Protein AF-A0A1Y3TB24-F1 (afdb_monomer)

Mean predicted aligned error: 7.15 Å

Secondary structure (DSSP, 8-state):
--SPPGGG-SHHHHHHHHHH----SS-TTPPPHHHHHHHHHHHH-TT-HHHHHHHHHHHHTT-S-S-------

Sequence (73 aa):
HYEAPEEEQNFATLLEFLNVMEVREDDEEYQNPVDIMFEKLGERQPNHFAVRQYRLYKLAAGVIECRQNFNIA

Foldseek 3Di:
DLDDDPVCPDVVVVVVVVVQDDDDPVDLPDDGPVNVSLVVVCVVCVPDPVNVVVVVVCVVVVSDDPPPPPPPD

Radius of gyration: 13.45 Å; Cα contacts (8 Å, |Δi|>4): 36; chains: 1; bounding box: 29×27×37 Å

pLDDT: mean 80.05, std 14.72, range [36.16, 90.5]

Structure (mmCIF, N/CA/C/O backbone):
data_AF-A0A1Y3TB24-F1
#
_entry.id   AF-A0A1Y3TB24-F1
#
loop_
_atom_site.group_PDB
_atom_site.id
_atom_site.type_symbol
_atom_site.label_atom_id
_atom_site.label_alt_id
_atom_site.label_comp_id
_atom_site.label_asym_id
_atom_site.label_entity_id
_atom_site.label_seq_id
_atom_site.pdbx_PDB_ins_code
_atom_site.Cartn_x
_atom_site.Cartn_y
_atom_site.Cartn_z
_atom_site.occupancy
_atom_site.B_iso_or_equiv
_atom_site.auth_s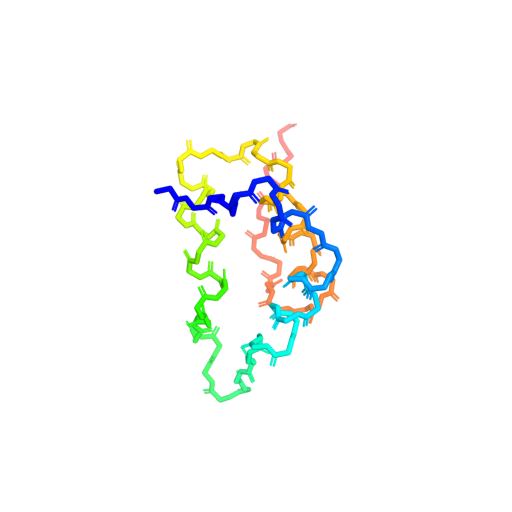eq_id
_atom_site.auth_comp_id
_atom_site.auth_asym_id
_atom_site.auth_atom_id
_atom_site.pdbx_PDB_model_num
ATOM 1 N N . HIS A 1 1 ? -13.675 -7.646 0.934 1.00 58.56 1 HIS A N 1
ATOM 2 C CA . HIS A 1 1 ? -13.396 -6.375 1.621 1.00 58.56 1 HIS A CA 1
ATOM 3 C C . HIS A 1 1 ? -11.937 -6.046 1.351 1.00 58.56 1 HIS A C 1
ATOM 5 O O . HIS A 1 1 ? -11.127 -6.946 1.501 1.00 58.56 1 HIS A O 1
ATOM 11 N N . TYR A 1 2 ? -11.634 -4.856 0.822 1.00 69.88 2 TYR A N 1
ATOM 12 C CA . TYR A 1 2 ? -10.259 -4.407 0.510 1.00 69.88 2 TYR A CA 1
ATOM 13 C C . TYR A 1 2 ? -9.817 -3.257 1.423 1.00 69.88 2 TYR A C 1
ATOM 15 O O . TYR A 1 2 ? -8.772 -2.659 1.217 1.00 69.88 2 TYR A O 1
ATOM 23 N N . GLU A 1 3 ? -10.643 -2.928 2.409 1.00 75.69 3 GLU A N 1
ATOM 24 C CA . GLU A 1 3 ? -10.313 -2.000 3.478 1.00 75.69 3 GLU A CA 1
ATOM 25 C C . GLU A 1 3 ? -9.953 -2.841 4.699 1.00 75.69 3 GLU A C 1
ATOM 27 O O . GLU A 1 3 ? -10.595 -3.867 4.955 1.00 75.69 3 GLU A O 1
ATOM 32 N N . ALA A 1 4 ? -8.906 -2.423 5.402 1.00 80.06 4 ALA A N 1
ATOM 33 C CA . ALA A 1 4 ? -8.518 -3.028 6.663 1.00 80.06 4 ALA A CA 1
ATOM 34 C C . ALA A 1 4 ? -9.565 -2.703 7.752 1.00 80.06 4 ALA A C 1
ATOM 36 O O . ALA A 1 4 ? -10.225 -1.655 7.667 1.00 80.06 4 ALA A O 1
ATOM 37 N N . PRO A 1 5 ? -9.733 -3.570 8.766 1.00 86.50 5 PRO A N 1
ATOM 38 C CA . PRO A 1 5 ? -10.547 -3.274 9.945 1.00 86.50 5 PRO A CA 1
ATOM 39 C C . PRO A 1 5 ? -10.139 -1.943 10.592 1.00 86.50 5 PRO A C 1
ATOM 41 O O . PRO A 1 5 ? -8.989 -1.528 10.471 1.00 86.50 5 PRO A O 1
ATOM 44 N N . GLU A 1 6 ? -11.053 -1.270 11.299 1.00 84.44 6 GLU A N 1
ATOM 45 C CA . GLU A 1 6 ? -10.766 0.044 11.905 1.00 84.44 6 GLU A CA 1
ATOM 46 C C . GLU A 1 6 ? -9.552 0.017 12.848 1.00 84.44 6 GLU A C 1
ATOM 48 O O . GLU A 1 6 ? -8.769 0.965 12.858 1.00 84.44 6 GLU A O 1
ATOM 53 N N . GLU A 1 7 ? -9.336 -1.082 13.580 1.00 86.50 7 GLU A N 1
ATOM 54 C CA . GLU A 1 7 ? -8.156 -1.253 14.441 1.00 86.50 7 GLU A CA 1
ATOM 55 C C . GLU A 1 7 ? -6.814 -1.216 13.683 1.00 86.50 7 GLU A C 1
ATOM 57 O O . GLU A 1 7 ? -5.793 -0.814 14.245 1.00 86.50 7 GLU A O 1
ATOM 62 N N . GLU A 1 8 ? -6.816 -1.574 12.399 1.00 83.81 8 GLU A N 1
ATOM 63 C CA . GLU A 1 8 ? -5.641 -1.651 11.525 1.00 83.81 8 GLU A CA 1
ATOM 64 C C . GLU A 1 8 ? -5.484 -0.406 10.631 1.00 83.81 8 GLU A C 1
ATOM 66 O O . GLU A 1 8 ? -4.504 -0.273 9.900 1.00 83.81 8 GLU A O 1
ATOM 71 N N . GLN A 1 9 ? -6.404 0.563 10.702 1.00 86.44 9 GLN A N 1
ATOM 72 C CA . GLN A 1 9 ? -6.311 1.834 9.968 1.00 86.44 9 GLN A CA 1
ATOM 73 C C . GLN A 1 9 ? -5.372 2.822 10.675 1.00 86.44 9 GLN A C 1
ATOM 75 O O . GLN A 1 9 ? -5.744 3.935 11.046 1.00 86.44 9 GLN A O 1
ATOM 80 N N . ASN A 1 10 ? -4.128 2.399 10.884 1.00 85.38 10 ASN A N 1
ATOM 81 C CA . ASN A 1 10 ? -3.120 3.143 11.624 1.00 85.38 10 ASN A CA 1
ATOM 82 C C . ASN A 1 10 ? -1.780 3.210 10.863 1.00 85.38 10 ASN A C 1
ATOM 84 O O . ASN A 1 10 ? -1.562 2.550 9.846 1.00 85.38 10 ASN A O 1
ATOM 88 N N . PHE A 1 11 ? -0.862 4.049 11.353 1.00 86.56 11 PHE A N 1
ATOM 89 C CA . PHE A 1 11 ? 0.432 4.264 10.699 1.00 86.56 11 PHE A CA 1
ATOM 90 C C . PHE A 1 11 ? 1.350 3.035 10.718 1.00 86.56 11 PHE A C 1
ATOM 92 O O . PHE A 1 11 ? 2.202 2.928 9.840 1.00 86.56 11 PHE A O 1
ATOM 99 N N . ALA A 1 12 ? 1.201 2.115 11.677 1.00 89.31 12 ALA A N 1
ATOM 100 C CA . ALA A 1 12 ? 2.039 0.918 11.737 1.00 89.31 12 ALA A CA 1
ATOM 101 C C . ALA A 1 12 ? 1.747 -0.007 10.548 1.00 89.31 12 ALA A C 1
ATOM 103 O O . ALA A 1 12 ? 2.669 -0.375 9.825 1.00 89.31 12 ALA A O 1
ATOM 104 N N . THR A 1 13 ? 0.470 -0.269 10.265 1.00 86.88 13 THR A N 1
ATOM 105 C CA . THR A 1 13 ? 0.047 -1.059 9.098 1.00 86.88 13 THR A CA 1
ATOM 106 C C . THR A 1 13 ? 0.449 -0.390 7.778 1.00 86.88 13 THR A C 1
ATOM 108 O O . THR A 1 13 ? 0.876 -1.055 6.836 1.00 86.88 13 THR A O 1
ATOM 111 N N . LEU A 1 14 ? 0.407 0.947 7.708 1.00 85.25 14 LEU A N 1
ATOM 112 C CA . LEU A 1 14 ? 0.906 1.674 6.536 1.00 85.25 14 LEU A CA 1
ATOM 113 C C . LEU A 1 14 ? 2.419 1.479 6.325 1.00 85.25 14 LEU A C 1
ATOM 115 O O . LEU A 1 14 ? 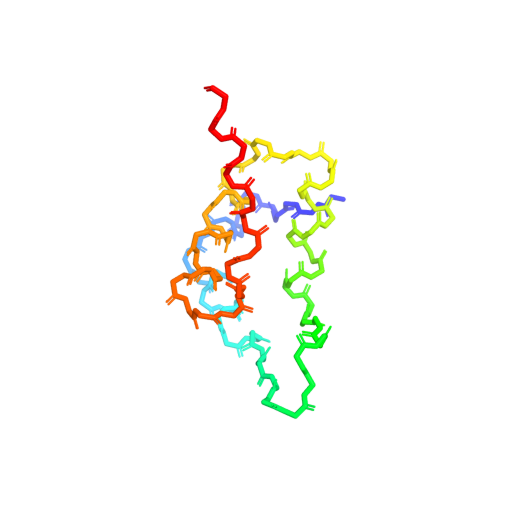2.866 1.319 5.190 1.00 85.25 14 LEU A O 1
ATOM 119 N N . LEU A 1 15 ? 3.212 1.491 7.401 1.00 88.25 15 LEU A N 1
ATOM 120 C CA . LEU A 1 15 ? 4.655 1.230 7.336 1.00 88.25 15 LEU A CA 1
ATOM 121 C C . LEU A 1 15 ? 4.951 -0.207 6.903 1.00 88.25 15 LEU A C 1
ATOM 123 O O . LEU A 1 15 ? 5.884 -0.433 6.135 1.00 88.25 15 LEU A O 1
ATOM 127 N N . GLU A 1 16 ? 4.145 -1.171 7.342 1.00 86.81 16 GLU A N 1
ATOM 128 C CA . GLU A 1 16 ? 4.244 -2.550 6.862 1.00 86.81 16 GLU A CA 1
ATOM 129 C C . GLU A 1 16 ? 3.997 -2.635 5.354 1.00 86.81 16 GLU A C 1
ATOM 131 O O . GLU A 1 16 ? 4.785 -3.262 4.648 1.00 86.81 16 GLU A O 1
ATOM 136 N N . PHE A 1 17 ? 2.987 -1.934 4.829 1.00 86.38 17 PHE A N 1
ATOM 137 C CA . PHE A 1 17 ? 2.768 -1.869 3.382 1.00 86.38 17 PHE A CA 1
ATOM 138 C C . PHE A 1 17 ? 3.960 -1.259 2.645 1.00 86.38 17 PHE A C 1
ATOM 140 O O . PHE A 1 17 ? 4.359 -1.793 1.616 1.00 86.38 17 PHE A O 1
ATOM 147 N N . LEU A 1 18 ? 4.577 -0.201 3.181 1.00 85.00 18 LEU A N 1
ATOM 148 C CA . LEU A 1 18 ? 5.788 0.389 2.594 1.00 85.00 18 LEU A CA 1
ATOM 149 C C . LEU A 1 18 ? 6.953 -0.602 2.521 1.00 85.00 18 LEU A C 1
ATOM 151 O O . LEU A 1 18 ? 7.659 -0.620 1.520 1.00 85.00 18 LEU A O 1
ATOM 155 N N . ASN A 1 19 ? 7.125 -1.449 3.535 1.00 86.12 19 ASN A N 1
ATOM 156 C CA . ASN A 1 19 ? 8.191 -2.453 3.547 1.00 86.12 19 ASN A CA 1
ATOM 157 C C . ASN A 1 19 ? 7.946 -3.611 2.567 1.00 86.12 19 ASN A C 1
ATOM 159 O O . ASN A 1 19 ? 8.901 -4.224 2.099 1.00 86.12 19 ASN A O 1
ATOM 163 N N . VAL A 1 20 ? 6.682 -3.932 2.279 1.00 86.69 20 VAL A N 1
ATOM 164 C CA . VAL A 1 20 ? 6.296 -5.033 1.375 1.00 86.69 20 VAL A CA 1
ATOM 165 C C . VAL A 1 20 ? 6.187 -4.567 -0.084 1.00 86.69 20 VAL A C 1
ATOM 167 O O . VAL A 1 20 ? 6.137 -5.392 -0.997 1.00 86.69 20 VAL A O 1
ATOM 170 N N . MET A 1 21 ? 6.167 -3.254 -0.332 1.00 85.06 21 MET A N 1
ATOM 171 C CA . MET A 1 21 ? 6.161 -2.703 -1.684 1.00 85.06 21 MET A CA 1
ATOM 172 C C . MET A 1 21 ? 7.509 -2.930 -2.372 1.00 85.06 21 MET A C 1
ATOM 174 O O . MET A 1 21 ? 8.452 -2.157 -2.237 1.00 85.06 21 MET A O 1
ATOM 178 N N . GLU A 1 22 ? 7.573 -4.010 -3.142 1.00 84.44 22 GLU A N 1
ATOM 179 C CA . GLU A 1 22 ? 8.669 -4.310 -4.055 1.00 84.44 22 GLU A CA 1
ATOM 180 C C . GLU A 1 22 ? 8.440 -3.594 -5.393 1.00 84.44 22 GLU A C 1
ATOM 182 O O . GLU A 1 22 ? 7.316 -3.556 -5.906 1.00 84.44 22 GLU A O 1
ATOM 187 N N . VAL A 1 23 ? 9.515 -3.042 -5.953 1.00 83.75 23 VAL A N 1
ATOM 188 C CA . VAL A 1 23 ? 9.584 -2.541 -7.330 1.00 83.75 23 VAL A CA 1
ATOM 189 C C . VAL A 1 23 ? 10.699 -3.307 -8.030 1.00 83.75 23 VAL A C 1
ATOM 191 O O . VAL A 1 23 ? 11.754 -3.533 -7.436 1.00 83.75 23 VAL A O 1
ATOM 194 N N . ARG A 1 24 ? 10.456 -3.721 -9.273 1.00 84.25 24 ARG A N 1
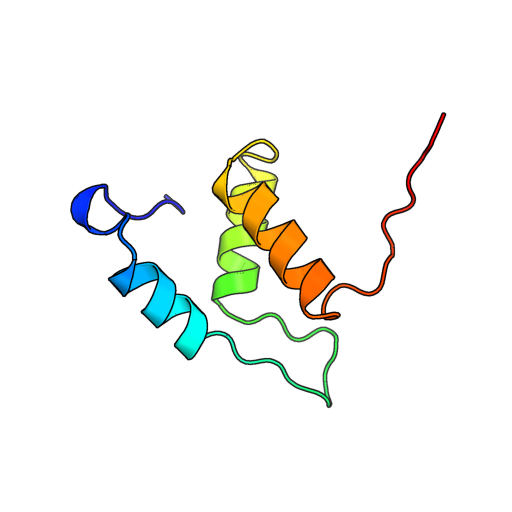ATOM 195 C CA . ARG A 1 24 ? 11.415 -4.452 -10.102 1.00 84.25 24 ARG A CA 1
ATOM 196 C C . ARG A 1 24 ? 11.803 -3.592 -11.296 1.00 84.25 24 ARG A C 1
ATOM 198 O O . ARG A 1 24 ? 10.930 -3.081 -11.983 1.00 84.25 24 ARG A O 1
ATOM 205 N N . GLU A 1 25 ? 13.103 -3.389 -11.498 1.00 80.00 25 GLU A N 1
ATOM 206 C CA . GLU A 1 25 ? 13.625 -2.554 -12.595 1.00 80.00 25 GLU A CA 1
ATOM 207 C C . GLU A 1 25 ? 13.632 -3.295 -13.942 1.00 80.00 25 GLU A C 1
ATOM 209 O O . GLU A 1 25 ? 13.669 -2.672 -14.997 1.00 80.00 25 GLU A O 1
ATOM 214 N N . ASP A 1 26 ? 13.618 -4.626 -13.909 1.00 85.44 26 ASP A N 1
ATOM 215 C CA . ASP A 1 26 ? 13.656 -5.513 -15.071 1.00 85.44 26 ASP A CA 1
ATOM 216 C C . ASP A 1 26 ? 12.271 -5.835 -15.653 1.00 85.44 26 ASP A C 1
ATOM 218 O O . ASP A 1 26 ? 12.183 -6.315 -16.784 1.00 85.44 26 ASP A O 1
ATOM 222 N N . ASP A 1 27 ? 11.205 -5.557 -14.902 1.00 83.81 27 ASP A N 1
ATOM 223 C CA . ASP A 1 27 ? 9.819 -5.824 -15.285 1.00 83.81 27 ASP A CA 1
ATOM 224 C C . ASP A 1 27 ? 8.910 -4.665 -14.848 1.00 83.81 27 ASP A C 1
ATOM 226 O O . ASP A 1 27 ? 8.404 -4.628 -13.726 1.00 83.81 27 ASP A O 1
ATOM 230 N N . GLU A 1 28 ? 8.706 -3.707 -1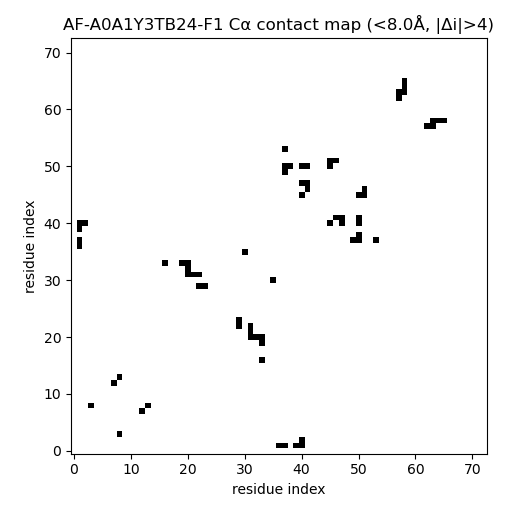5.755 1.00 76.88 28 GLU A N 1
ATOM 231 C CA . GLU A 1 28 ? 7.855 -2.529 -15.531 1.00 76.88 28 GLU A CA 1
ATOM 232 C C . GLU A 1 28 ? 6.365 -2.880 -15.366 1.00 76.88 28 GLU A C 1
ATOM 234 O O . GLU A 1 28 ? 5.605 -2.091 -14.802 1.00 76.88 28 GLU A O 1
ATOM 239 N N . GLU A 1 29 ? 5.932 -4.056 -15.834 1.00 82.00 29 GLU A N 1
ATOM 240 C CA . GLU A 1 29 ? 4.547 -4.520 -15.695 1.00 82.00 29 GLU A CA 1
ATOM 241 C C . GLU A 1 29 ? 4.313 -5.277 -14.378 1.00 82.00 29 GLU A C 1
ATOM 243 O O . GLU A 1 29 ? 3.168 -5.602 -14.042 1.00 82.00 29 GLU A O 1
ATOM 248 N N . TYR A 1 30 ? 5.366 -5.534 -13.594 1.00 86.31 30 TYR A N 1
ATOM 249 C CA . TYR A 1 30 ? 5.243 -6.217 -12.314 1.00 86.31 30 TYR A CA 1
ATOM 250 C C . TYR A 1 30 ? 4.380 -5.417 -11.331 1.00 86.31 30 TYR A C 1
ATOM 252 O O . TYR A 1 30 ? 4.702 -4.298 -10.927 1.00 86.31 30 TYR A O 1
ATOM 260 N N . GLN A 1 31 ? 3.296 -6.044 -10.876 1.00 86.75 31 GLN A N 1
ATOM 261 C CA . GLN A 1 31 ? 2.438 -5.512 -9.826 1.00 86.75 31 GLN A CA 1
ATOM 262 C C . GLN A 1 31 ? 2.708 -6.238 -8.512 1.00 86.75 31 GLN A C 1
ATOM 264 O O . GLN A 1 31 ? 2.537 -7.457 -8.408 1.00 86.75 31 GLN A O 1
ATOM 269 N N . ASN A 1 32 ? 3.071 -5.486 -7.476 1.00 88.31 32 ASN A N 1
ATOM 270 C CA . ASN A 1 32 ? 3.188 -6.058 -6.142 1.00 88.31 32 ASN A CA 1
ATOM 271 C C . ASN A 1 32 ? 1.788 -6.287 -5.513 1.00 88.31 32 ASN A C 1
ATOM 273 O O . ASN A 1 32 ? 0.774 -5.775 -6.000 1.00 88.31 32 ASN A O 1
ATOM 277 N N . PRO A 1 33 ? 1.682 -7.050 -4.410 1.00 88.88 33 PRO A N 1
ATOM 278 C CA . PRO A 1 33 ? 0.388 -7.328 -3.779 1.00 88.88 33 PRO A CA 1
ATOM 279 C C . PRO A 1 33 ? -0.386 -6.074 -3.338 1.00 88.88 33 PRO A C 1
ATOM 281 O O . PRO A 1 33 ? -1.619 -6.089 -3.322 1.00 88.88 33 PRO A O 1
ATOM 284 N N . VAL A 1 34 ? 0.325 -4.993 -2.998 1.00 89.06 34 VAL A N 1
ATOM 285 C CA . VAL A 1 34 ? -0.264 -3.713 -2.579 1.00 89.06 34 VAL A CA 1
ATOM 286 C C . VAL A 1 34 ? -0.874 -2.991 -3.785 1.00 89.06 34 VAL A C 1
ATOM 288 O O . VAL A 1 34 ? -2.008 -2.522 -3.699 1.00 89.06 34 VAL A O 1
ATOM 291 N N . ASP A 1 35 ? -0.190 -2.993 -4.932 1.00 89.12 35 ASP A N 1
ATOM 292 C CA . ASP A 1 35 ? -0.696 -2.457 -6.198 1.00 89.12 35 ASP A CA 1
ATOM 293 C C . ASP A 1 35 ? -2.027 -3.119 -6.576 1.00 89.12 35 ASP A C 1
ATOM 295 O O . ASP A 1 35 ? -3.034 -2.435 -6.775 1.00 89.12 35 ASP A O 1
ATOM 299 N N . ILE A 1 36 ? -2.064 -4.456 -6.561 1.00 89.56 36 ILE A N 1
ATOM 300 C CA . ILE A 1 36 ? -3.258 -5.248 -6.898 1.00 89.56 36 ILE A CA 1
ATOM 301 C C . ILE A 1 36 ? -4.417 -4.942 -5.934 1.00 89.56 36 ILE A C 1
ATOM 303 O O . ILE A 1 36 ? -5.585 -4.888 -6.335 1.00 89.56 36 ILE A O 1
ATOM 307 N N . MET A 1 37 ? -4.121 -4.755 -4.645 1.00 89.31 37 MET A N 1
ATOM 308 C CA . MET A 1 37 ? -5.125 -4.421 -3.633 1.00 89.31 37 MET A CA 1
ATOM 309 C C . MET A 1 37 ? -5.766 -3.054 -3.906 1.00 89.31 37 MET A C 1
ATOM 311 O O . MET A 1 37 ? -6.996 -2.937 -3.888 1.00 89.31 37 MET A O 1
ATOM 315 N N . PHE A 1 38 ? -4.954 -2.032 -4.191 1.00 89.75 38 PHE A N 1
ATOM 316 C CA . PHE A 1 38 ? -5.448 -0.685 -4.479 1.00 89.75 38 PHE A CA 1
ATOM 317 C C . PHE A 1 38 ? -6.133 -0.573 -5.841 1.00 89.75 38 PHE A C 1
ATOM 319 O O . PHE A 1 38 ? -7.088 0.196 -5.967 1.00 89.75 38 PHE A O 1
ATOM 326 N N . GLU A 1 39 ? -5.708 -1.351 -6.835 1.00 89.81 39 GLU A N 1
ATOM 327 C CA . GLU A 1 39 ? -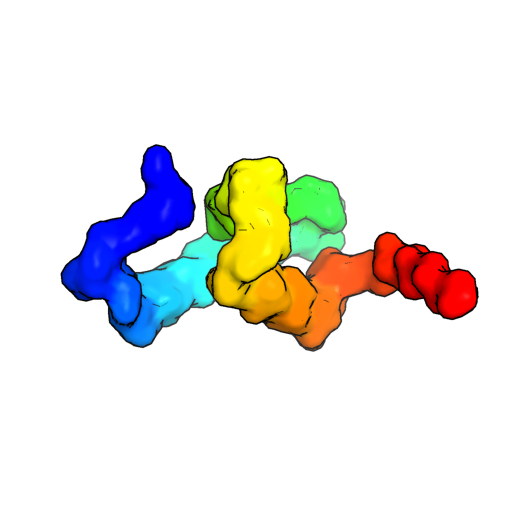6.373 -1.426 -8.136 1.00 89.81 39 GLU A CA 1
ATOM 328 C C . GLU A 1 39 ? -7.800 -1.964 -7.992 1.00 89.81 39 GLU A C 1
ATOM 330 O O . GLU A 1 39 ? -8.757 -1.278 -8.354 1.00 89.81 39 GLU A O 1
ATOM 335 N N . LYS A 1 40 ? -7.972 -3.113 -7.325 1.00 90.31 40 LYS A N 1
ATOM 336 C CA . LYS A 1 40 ? -9.299 -3.705 -7.065 1.00 90.31 40 LYS A CA 1
ATOM 337 C C . LYS A 1 40 ? -10.188 -2.817 -6.197 1.00 90.31 40 LYS A C 1
ATOM 339 O O . LYS A 1 40 ? -11.408 -2.773 -6.379 1.00 90.31 40 LYS A O 1
ATOM 344 N N . LEU A 1 41 ? -9.602 -2.099 -5.235 1.00 89.31 41 LEU A N 1
ATOM 345 C CA . LEU A 1 41 ? -10.335 -1.093 -4.467 1.00 89.31 41 LEU A CA 1
ATOM 346 C C . LEU A 1 41 ? -10.778 0.069 -5.370 1.00 89.31 41 LEU A C 1
ATOM 348 O O . LEU A 1 41 ? -11.912 0.526 -5.250 1.00 89.31 41 LEU A O 1
ATOM 352 N N . GLY A 1 42 ? -9.925 0.508 -6.296 1.00 89.81 42 GLY A N 1
ATOM 353 C CA . GLY A 1 42 ? -10.208 1.575 -7.255 1.00 89.81 42 GLY A CA 1
ATOM 354 C C . GLY A 1 42 ? -11.255 1.217 -8.311 1.00 89.81 42 GLY A C 1
ATOM 355 O O . GLY A 1 42 ? -12.038 2.087 -8.683 1.00 89.81 42 GLY A O 1
ATOM 356 N N . GLU A 1 43 ? -11.325 -0.041 -8.748 1.00 89.94 43 GLU A N 1
ATOM 357 C CA . GLU A 1 43 ? -12.389 -0.535 -9.638 1.00 89.94 43 GLU A CA 1
ATOM 358 C C . GLU A 1 43 ? -13.771 -0.426 -8.981 1.00 89.94 43 GLU A C 1
ATOM 360 O O . GLU A 1 43 ? -14.755 -0.057 -9.621 1.00 89.94 43 GLU A O 1
ATOM 365 N N . ARG A 1 44 ? -13.848 -0.725 -7.679 1.00 89.56 44 ARG A N 1
ATOM 366 C CA . ARG A 1 44 ? -15.103 -0.693 -6.913 1.00 89.56 44 ARG A CA 1
ATOM 367 C C . ARG A 1 44 ? -15.456 0.707 -6.425 1.00 89.56 44 ARG A C 1
ATOM 369 O O . ARG A 1 44 ? -16.626 1.077 -6.414 1.00 89.56 44 ARG A O 1
ATOM 376 N N . GLN A 1 45 ? -14.457 1.456 -5.968 1.00 89.69 45 GLN A N 1
ATOM 377 C CA . GLN A 1 45 ? -14.598 2.764 -5.334 1.00 89.69 45 GLN A CA 1
ATOM 378 C C . GLN A 1 45 ? -13.511 3.724 -5.850 1.00 89.69 45 GLN A C 1
ATOM 380 O O . GLN A 1 45 ? -12.559 4.051 -5.136 1.00 89.69 45 GLN A O 1
ATOM 385 N N . PRO A 1 46 ? -13.647 4.246 -7.080 1.00 87.94 46 PRO A N 1
ATOM 386 C CA . PRO A 1 46 ? -12.621 5.097 -7.692 1.00 87.94 46 PRO A CA 1
ATOM 387 C C . PRO A 1 46 ? -12.379 6.406 -6.923 1.00 87.94 46 PRO A C 1
ATOM 389 O O . PRO A 1 46 ? -11.286 6.968 -6.973 1.00 87.94 46 PRO A O 1
ATOM 392 N N . ASN A 1 47 ? -13.384 6.872 -6.173 1.00 86.69 47 ASN A N 1
ATOM 393 C CA . ASN A 1 47 ? -13.324 8.069 -5.335 1.00 86.69 47 ASN A CA 1
ATOM 394 C C . ASN A 1 47 ? -12.968 7.762 -3.868 1.00 86.69 47 ASN A C 1
ATOM 396 O O . ASN A 1 47 ? -13.177 8.612 -2.998 1.00 86.69 47 ASN A O 1
ATOM 400 N N . HIS A 1 48 ? -12.429 6.580 -3.565 1.00 88.69 48 HIS A N 1
ATOM 401 C CA . HIS A 1 48 ? -11.950 6.271 -2.222 1.00 88.69 48 HIS A CA 1
ATOM 402 C C . HIS A 1 48 ? -10.699 7.100 -1.889 1.00 88.69 48 HIS A C 1
ATOM 404 O O . HIS A 1 48 ? -9.814 7.280 -2.731 1.00 88.69 48 HIS A O 1
ATOM 410 N N . PHE A 1 49 ? -10.605 7.617 -0.659 1.00 89.00 49 PHE A N 1
ATOM 411 C CA . PHE A 1 49 ? -9.484 8.472 -0.247 1.00 89.00 49 PHE A CA 1
ATOM 412 C C . PHE A 1 49 ? -8.136 7.763 -0.427 1.00 89.00 49 PHE A C 1
ATOM 414 O O . PHE A 1 49 ? -7.239 8.313 -1.064 1.00 89.00 49 PHE A O 1
ATOM 421 N N . ALA A 1 50 ? -8.032 6.518 0.044 1.00 88.44 50 ALA A N 1
ATOM 422 C CA . ALA A 1 50 ? -6.801 5.736 -0.035 1.00 88.44 50 ALA A CA 1
ATOM 423 C C . ALA A 1 50 ? -6.359 5.466 -1.489 1.00 88.44 50 ALA A C 1
ATOM 425 O O . ALA A 1 50 ? -5.177 5.568 -1.793 1.00 88.44 50 ALA A O 1
ATOM 426 N N . VAL A 1 51 ? -7.304 5.240 -2.413 1.00 89.69 51 VAL A N 1
ATOM 427 C CA . VAL A 1 51 ? -7.011 5.047 -3.848 1.00 89.69 51 VAL A CA 1
ATOM 428 C C . VAL A 1 51 ? -6.417 6.314 -4.461 1.00 89.69 51 VAL A C 1
ATOM 430 O O . VAL A 1 51 ? -5.435 6.246 -5.199 1.00 89.69 51 VAL A O 1
ATOM 433 N N . ARG A 1 52 ? -6.972 7.492 -4.140 1.00 90.50 52 ARG A N 1
ATOM 434 C CA . ARG A 1 52 ? -6.424 8.767 -4.628 1.00 90.50 52 ARG A CA 1
ATOM 435 C C . ARG A 1 52 ? -5.013 9.019 -4.105 1.00 90.50 52 ARG A C 1
ATOM 437 O O . ARG A 1 52 ? -4.150 9.405 -4.888 1.00 90.50 52 ARG A O 1
ATOM 444 N N . GLN A 1 53 ? -4.780 8.792 -2.812 1.00 90.25 53 GLN A N 1
ATOM 445 C CA . GLN A 1 53 ? -3.458 8.998 -2.215 1.00 90.25 53 GLN A CA 1
ATOM 446 C C . GLN A 1 53 ? -2.427 8.016 -2.769 1.00 90.25 53 GLN A C 1
ATOM 448 O O . GLN A 1 53 ? -1.318 8.421 -3.103 1.00 90.25 53 GLN A O 1
ATOM 453 N N . TYR A 1 54 ? -2.807 6.752 -2.953 1.00 88.69 54 TYR A N 1
ATOM 454 C CA . TYR A 1 54 ? -1.917 5.745 -3.518 1.00 88.69 54 TYR A CA 1
ATOM 455 C C . TYR A 1 54 ? -1.494 6.075 -4.956 1.00 88.69 54 TYR A C 1
ATOM 457 O O . TYR A 1 54 ? -0.314 5.991 -5.292 1.00 88.69 54 TYR A O 1
ATOM 465 N N . ARG A 1 55 ? -2.426 6.557 -5.792 1.00 88.12 55 ARG A N 1
ATOM 466 C CA . ARG A 1 55 ? -2.107 7.034 -7.151 1.00 88.12 55 ARG A CA 1
ATOM 467 C C . ARG A 1 55 ? -1.121 8.204 -7.143 1.00 88.12 55 ARG A C 1
ATOM 469 O O . ARG A 1 55 ? -0.195 8.213 -7.947 1.00 88.12 55 ARG A O 1
ATOM 476 N N . LEU A 1 56 ? -1.301 9.172 -6.240 1.00 88.31 56 LEU A N 1
ATOM 477 C CA . LEU A 1 56 ? -0.374 10.300 -6.091 1.00 88.31 56 LEU A CA 1
ATOM 478 C C . LEU A 1 56 ? 1.014 9.837 -5.633 1.00 88.31 56 LEU A C 1
ATOM 480 O O . LEU A 1 56 ? 2.015 10.310 -6.163 1.00 88.31 56 LEU A O 1
ATOM 484 N N . TYR A 1 57 ? 1.077 8.888 -4.697 1.00 87.12 57 TYR A N 1
ATOM 485 C CA . TYR A 1 57 ? 2.330 8.283 -4.248 1.00 87.12 57 TYR A CA 1
ATOM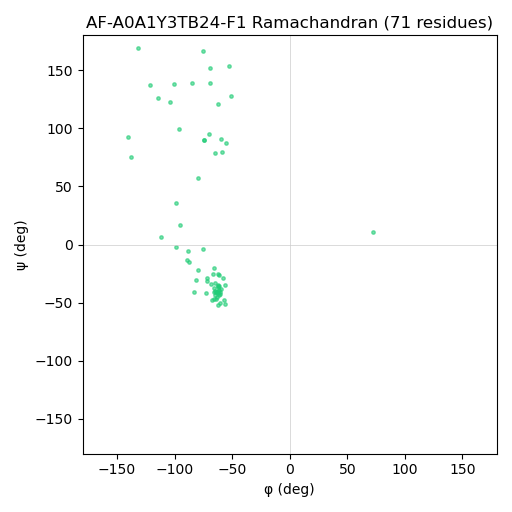 486 C C . TYR A 1 57 ? 3.071 7.576 -5.393 1.00 87.12 57 TYR A C 1
ATOM 488 O O . TYR A 1 57 ? 4.241 7.868 -5.624 1.00 87.12 57 TYR A O 1
ATOM 496 N N . LYS A 1 58 ? 2.392 6.710 -6.159 1.00 85.12 58 LYS A N 1
ATOM 497 C CA . LYS A 1 58 ? 2.994 5.996 -7.301 1.00 85.12 58 LYS A CA 1
ATOM 498 C C . LYS A 1 58 ? 3.491 6.953 -8.392 1.00 85.12 58 LYS A C 1
ATOM 500 O O . LYS A 1 58 ? 4.531 6.694 -8.991 1.00 85.12 58 LYS A O 1
ATOM 505 N N . LEU A 1 59 ? 2.782 8.064 -8.615 1.00 85.38 59 LEU A N 1
ATOM 506 C CA . LEU A 1 59 ? 3.215 9.133 -9.520 1.00 85.38 59 LEU A CA 1
ATOM 507 C C . LEU A 1 59 ? 4.479 9.836 -9.001 1.00 85.38 59 LEU A C 1
ATOM 509 O O . LEU A 1 59 ? 5.429 10.025 -9.751 1.00 85.38 59 LEU A O 1
ATOM 513 N N . ALA A 1 60 ? 4.510 10.197 -7.715 1.00 85.81 60 ALA A N 1
ATOM 514 C CA . ALA A 1 60 ? 5.665 10.849 -7.098 1.00 85.81 60 ALA A CA 1
ATOM 515 C C . ALA A 1 60 ? 6.908 9.943 -7.052 1.00 85.81 60 ALA A C 1
ATOM 517 O O . ALA A 1 60 ? 8.027 10.432 -7.179 1.00 85.81 60 ALA A O 1
ATOM 518 N N . ALA A 1 61 ? 6.710 8.632 -6.903 1.00 82.56 61 ALA A N 1
ATOM 519 C CA . ALA A 1 61 ? 7.770 7.629 -6.958 1.00 82.56 61 ALA A CA 1
ATOM 520 C C . ALA A 1 61 ? 8.271 7.345 -8.390 1.00 82.56 61 ALA A C 1
ATOM 522 O O . ALA A 1 61 ? 9.197 6.560 -8.555 1.00 82.56 61 ALA A O 1
ATOM 523 N N . GLY A 1 62 ? 7.664 7.950 -9.420 1.00 76.31 62 GLY A N 1
ATOM 524 C CA . GLY A 1 62 ? 8.036 7.736 -10.822 1.00 76.31 62 GLY A CA 1
ATOM 525 C C . GLY A 1 62 ? 7.635 6.369 -11.383 1.00 76.31 62 GLY A C 1
ATOM 526 O O . GLY A 1 62 ? 8.065 6.026 -12.476 1.00 76.31 62 GLY A O 1
ATOM 527 N N . VAL A 1 63 ? 6.815 5.594 -10.660 1.00 69.50 63 VAL A N 1
ATOM 528 C CA . VAL A 1 63 ? 6.435 4.221 -11.046 1.00 69.50 63 VAL A CA 1
ATOM 529 C C . VAL A 1 63 ? 5.312 4.211 -12.083 1.00 69.50 63 VAL A C 1
ATOM 531 O O . VAL A 1 63 ? 5.227 3.308 -12.903 1.00 69.50 63 VAL A O 1
ATOM 534 N N . ILE A 1 64 ? 4.433 5.216 -12.060 1.00 61.81 64 ILE A N 1
ATOM 535 C CA . ILE A 1 64 ? 3.464 5.421 -13.138 1.00 61.81 64 ILE A CA 1
ATOM 536 C C . ILE A 1 64 ? 4.072 6.454 -14.079 1.00 61.81 64 ILE A C 1
ATOM 538 O O . ILE A 1 64 ? 4.006 7.655 -13.808 1.00 61.81 64 ILE A O 1
ATOM 542 N N . GLU A 1 65 ? 4.658 5.984 -15.184 1.00 52.59 65 GLU A N 1
ATOM 543 C CA . GLU A 1 65 ? 4.950 6.831 -16.339 1.00 52.59 65 GLU A CA 1
ATOM 544 C C . GLU A 1 65 ? 3.658 7.584 -16.694 1.00 52.59 65 GLU A C 1
ATOM 546 O O . GLU A 1 65 ? 2.586 6.981 -16.791 1.00 52.59 65 GLU A O 1
ATOM 551 N N . CYS A 1 66 ? 3.725 8.910 -16.818 1.00 44.59 66 CYS A N 1
ATOM 552 C CA . CYS A 1 66 ? 2.579 9.783 -17.062 1.00 44.59 66 CYS A CA 1
ATOM 553 C C . CYS A 1 66 ? 1.827 9.432 -18.365 1.00 44.59 66 CYS A C 1
ATOM 555 O O . CYS A 1 66 ? 1.930 10.140 -19.360 1.00 44.59 66 CYS A O 1
AT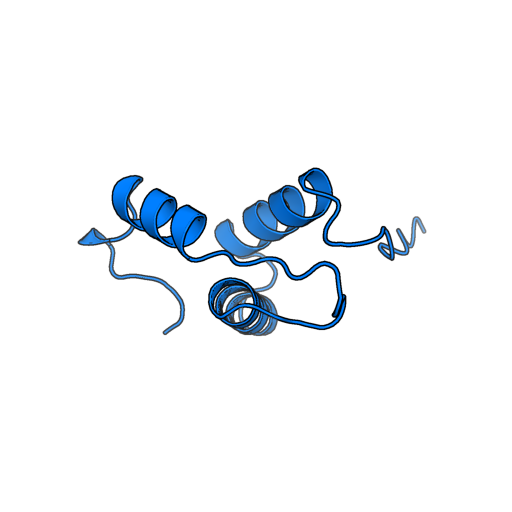OM 557 N N . ARG A 1 67 ? 0.974 8.404 -18.344 1.00 44.22 67 ARG A N 1
ATOM 558 C CA . ARG A 1 67 ? -0.175 8.232 -19.245 1.00 44.22 67 ARG A CA 1
ATOM 559 C C . ARG A 1 67 ? -1.463 8.670 -18.559 1.00 44.22 67 ARG A C 1
ATOM 561 O O . ARG A 1 67 ? -2.535 8.121 -18.793 1.00 44.22 67 ARG A O 1
ATOM 568 N N . GLN A 1 68 ? -1.394 9.708 -17.729 1.00 49.00 68 GLN A N 1
ATOM 569 C CA . GLN A 1 68 ? -2.566 10.557 -17.593 1.00 49.00 68 GLN A CA 1
ATOM 570 C C . GLN A 1 68 ? -2.627 11.395 -18.865 1.00 49.00 68 GLN A C 1
ATOM 572 O O . GLN A 1 68 ? -2.067 12.485 -18.942 1.00 49.00 68 GLN A O 1
ATOM 577 N N . ASN A 1 69 ? -3.329 10.866 -19.872 1.00 41.81 69 ASN A N 1
ATOM 578 C CA . ASN A 1 69 ? -4.076 11.718 -20.782 1.00 41.81 69 AS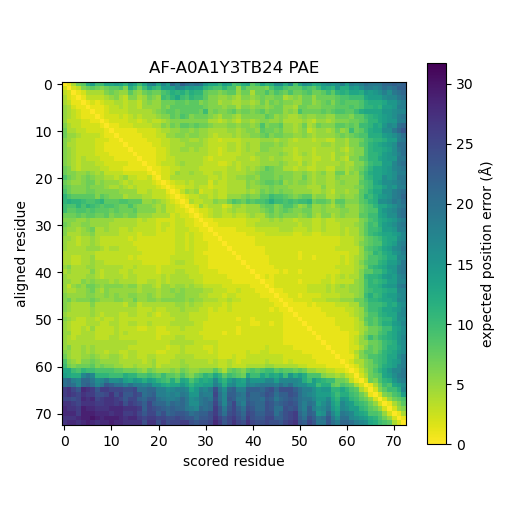N A CA 1
ATOM 579 C C . ASN A 1 69 ? -5.004 12.542 -19.889 1.00 41.81 69 ASN A C 1
ATOM 581 O O . ASN A 1 69 ? -6.130 12.139 -19.592 1.00 41.81 69 ASN A O 1
ATOM 585 N N . PHE A 1 70 ? -4.505 13.676 -19.402 1.00 45.09 70 PHE A N 1
ATOM 586 C CA . PHE A 1 70 ? -5.357 14.764 -18.993 1.00 45.09 70 PHE A CA 1
ATOM 587 C C . PHE A 1 70 ? -6.121 15.137 -20.263 1.00 45.09 70 PHE A C 1
ATOM 589 O O . PHE A 1 70 ? -5.646 15.919 -21.081 1.00 45.09 70 PHE A O 1
ATOM 596 N N . ASN A 1 71 ? -7.286 14.518 -20.472 1.00 42.84 71 ASN A N 1
ATOM 597 C CA . ASN A 1 71 ? -8.324 15.086 -21.314 1.00 42.84 71 ASN A CA 1
ATOM 598 C C . ASN A 1 71 ? -8.767 16.365 -20.603 1.00 42.84 71 ASN A C 1
ATOM 600 O O . ASN A 1 71 ? -9.751 16.388 -19.867 1.00 42.84 71 ASN A O 1
ATOM 604 N N . ILE A 1 72 ? -7.960 17.408 -20.772 1.00 42.16 72 ILE A N 1
ATOM 605 C CA . ILE A 1 72 ? -8.359 18.782 -20.546 1.00 42.16 72 ILE A CA 1
ATOM 606 C C . ILE A 1 72 ? -9.232 19.100 -21.758 1.00 42.16 72 ILE A C 1
ATOM 608 O O . ILE A 1 72 ? -8.729 19.420 -22.834 1.00 42.16 72 ILE A O 1
ATOM 612 N N . ALA A 1 73 ? -10.528 18.841 -21.601 1.00 36.16 73 ALA A N 1
ATOM 613 C CA . ALA A 1 73 ? -11.563 19.470 -22.406 1.00 36.16 73 ALA A CA 1
ATOM 614 C C . ALA A 1 73 ? -11.80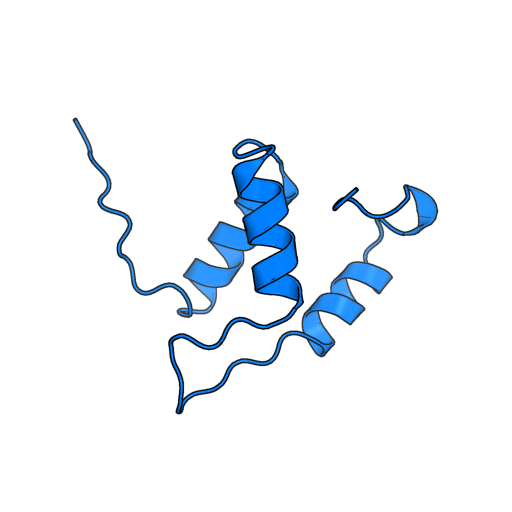4 20.890 -21.881 1.00 36.16 73 ALA A C 1
ATOM 616 O O . ALA A 1 73 ? -11.693 21.077 -20.645 1.00 36.16 73 ALA A O 1
#

Solvent-accessible surface area (backbone atoms only — not comparable to full-atom values): 4701 Å² total; per-residue (Å²): 132,83,70,73,58,78,92,53,73,45,71,66,55,52,51,52,51,60,74,66,60,64,84,55,92,91,40,86,83,67,71,34,76,66,54,54,45,44,49,58,39,30,75,77,38,65,85,36,68,67,39,52,50,50,52,52,49,38,44,74,70,61,71,49,72,87,76,72,77,74,78,79,124